Protein AF-A0A520GU95-F1 (afdb_monomer_lite)

Secondary structure (DSSP, 8-state):
--HHHHHHHHHHHHHHTTT-TT-HHHHHHHHHHHHHHGGG---HHHHHHHHHHHHHHHHHIIIII-B---TTS---SS------S-B-

Structure (mmCIF, N/CA/C/O backbone):
data_AF-A0A520GU95-F1
#
_entry.id   AF-A0A520GU95-F1
#
loop_
_atom_site.group_PDB
_atom_site.id
_atom_site.type_symbol
_atom_site.label_atom_id
_atom_site.label_alt_id
_atom_site.label_comp_id
_ato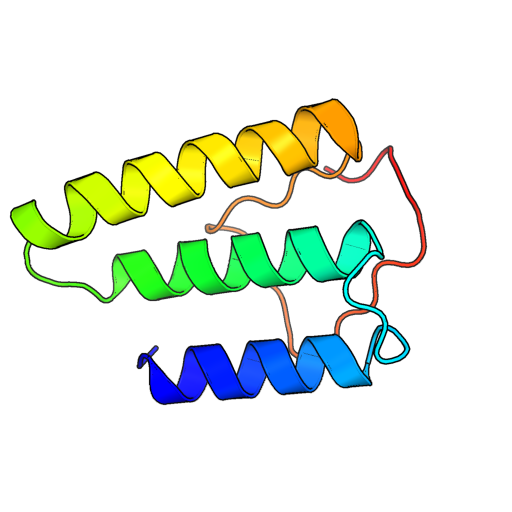m_site.label_asym_id
_atom_site.label_entity_id
_atom_site.label_seq_id
_atom_site.pdbx_PDB_ins_code
_atom_site.Cartn_x
_atom_site.Cartn_y
_atom_site.Cartn_z
_atom_site.occupancy
_atom_site.B_iso_or_equiv
_atom_site.auth_seq_id
_atom_site.auth_comp_id
_atom_site.auth_asym_id
_atom_site.auth_atom_id
_atom_site.pdbx_PDB_model_num
ATOM 1 N N . MET A 1 1 ? -10.350 -6.487 6.793 1.00 89.81 1 MET A N 1
ATOM 2 C CA . MET A 1 1 ? -9.014 -6.990 6.439 1.00 89.81 1 MET A CA 1
ATOM 3 C C . MET A 1 1 ? -8.254 -7.325 7.707 1.00 89.81 1 MET A C 1
ATOM 5 O O . MET A 1 1 ? -7.988 -6.432 8.499 1.00 89.81 1 MET A O 1
ATOM 9 N N . THR A 1 2 ? -7.955 -8.593 7.944 1.00 96.38 2 THR A N 1
ATOM 10 C CA . THR A 1 2 ? -7.130 -9.041 9.072 1.00 96.38 2 THR A CA 1
ATOM 11 C C . THR A 1 2 ? -5.640 -8.951 8.729 1.00 96.38 2 THR A C 1
ATOM 13 O O . THR A 1 2 ? -5.253 -8.804 7.569 1.00 96.38 2 THR A O 1
ATOM 16 N N . PHE A 1 3 ? -4.768 -9.061 9.735 1.00 96.44 3 PHE A N 1
ATOM 17 C CA . PHE A 1 3 ? -3.317 -9.100 9.502 1.00 96.44 3 PHE A CA 1
ATOM 18 C C . PHE A 1 3 ? -2.897 -10.328 8.678 1.00 96.44 3 PHE A C 1
ATOM 20 O O . PHE A 1 3 ? -2.007 -10.249 7.834 1.00 96.44 3 PHE A O 1
ATOM 27 N N . ARG A 1 4 ? -3.560 -11.474 8.893 1.00 97.12 4 ARG A N 1
ATOM 28 C CA . ARG A 1 4 ? -3.303 -12.703 8.130 1.00 97.12 4 ARG A CA 1
ATOM 29 C C . ARG A 1 4 ? -3.687 -12.537 6.660 1.00 97.12 4 ARG A C 1
ATOM 31 O O . ARG A 1 4 ? -2.881 -12.880 5.803 1.00 97.12 4 ARG A O 1
ATOM 38 N N . GLU A 1 5 ? -4.848 -11.944 6.384 1.00 97.25 5 GLU A N 1
ATOM 39 C CA . GLU A 1 5 ? -5.282 -11.614 5.018 1.00 97.25 5 GLU A CA 1
ATOM 40 C C . GLU A 1 5 ? -4.304 -10.666 4.322 1.00 97.25 5 GLU A C 1
ATOM 42 O O . GLU A 1 5 ? -3.943 -10.894 3.173 1.00 97.25 5 GLU A O 1
ATOM 47 N N . MET A 1 6 ? -3.822 -9.637 5.027 1.00 97.56 6 MET A N 1
ATOM 48 C CA . MET A 1 6 ? -2.814 -8.723 4.487 1.00 97.56 6 MET A CA 1
ATOM 49 C C . MET A 1 6 ? -1.542 -9.447 4.069 1.00 97.56 6 MET A C 1
ATOM 51 O O . MET A 1 6 ? -1.083 -9.265 2.945 1.00 97.56 6 MET A O 1
ATOM 55 N N . ARG A 1 7 ? -0.980 -10.282 4.946 1.00 98.00 7 ARG A N 1
ATOM 56 C CA . ARG A 1 7 ? 0.231 -11.041 4.616 1.00 98.00 7 ARG A CA 1
ATOM 57 C C . ARG A 1 7 ? 0.007 -12.001 3.450 1.00 98.00 7 ARG A C 1
ATOM 59 O O . ARG A 1 7 ? 0.891 -12.140 2.613 1.00 98.00 7 ARG A O 1
ATOM 66 N N . ALA A 1 8 ? -1.165 -12.633 3.381 1.00 98.06 8 ALA A N 1
ATOM 67 C CA . ALA A 1 8 ? -1.517 -13.516 2.274 1.00 98.06 8 ALA A CA 1
ATOM 68 C C . ALA A 1 8 ? -1.580 -12.757 0.939 1.00 98.06 8 ALA A C 1
ATOM 70 O O . ALA A 1 8 ? -0.999 -13.220 -0.040 1.00 98.06 8 ALA A O 1
ATOM 71 N N . LEU A 1 9 ? -2.210 -11.575 0.918 1.00 97.75 9 LEU A N 1
ATOM 72 C CA . LEU A 1 9 ? -2.274 -10.721 -0.272 1.00 97.75 9 LEU A CA 1
ATOM 73 C C . LEU A 1 9 ? -0.897 -10.218 -0.696 1.00 97.75 9 LEU A C 1
ATOM 75 O O . LEU A 1 9 ? -0.572 -10.303 -1.871 1.00 97.75 9 LEU A O 1
ATOM 79 N N . ILE A 1 10 ? -0.059 -9.774 0.242 1.00 98.06 10 ILE A N 1
ATOM 80 C CA . ILE A 1 10 ? 1.316 -9.359 -0.077 1.00 98.06 10 ILE A CA 1
ATOM 81 C C . ILE A 1 10 ? 2.109 -10.532 -0.669 1.00 98.06 10 ILE A C 1
ATOM 83 O O . ILE A 1 10 ? 2.833 -10.348 -1.639 1.00 98.06 10 ILE A O 1
ATOM 87 N N . GLY A 1 11 ? 1.957 -11.747 -0.134 1.00 98.12 11 GLY A N 1
ATOM 88 C CA . GLY A 1 11 ? 2.609 -12.933 -0.696 1.00 98.12 11 GLY A CA 1
ATOM 89 C C . GLY A 1 11 ? 2.095 -13.307 -2.092 1.00 98.12 11 GLY A C 1
ATOM 90 O O . GLY A 1 11 ? 2.856 -13.797 -2.921 1.00 98.12 11 GLY A O 1
ATOM 91 N N . GLU A 1 12 ? 0.811 -13.080 -2.369 1.00 98.06 12 GLU A N 1
ATOM 92 C CA . GLU A 1 12 ? 0.227 -13.241 -3.704 1.00 98.06 12 GLU A CA 1
ATOM 93 C C . GLU A 1 12 ? 0.739 -12.177 -4.683 1.00 98.06 12 GLU A C 1
ATOM 95 O O . GLU A 1 12 ? 1.158 -12.530 -5.784 1.00 98.06 12 GLU A O 1
ATOM 100 N N . ASP A 1 13 ? 0.782 -10.912 -4.260 1.00 98.06 13 ASP A N 1
ATOM 101 C CA . ASP A 1 13 ? 1.344 -9.804 -5.035 1.00 98.06 13 ASP A CA 1
ATOM 102 C C . ASP A 1 13 ? 2.845 -10.044 -5.310 1.00 98.06 13 ASP A C 1
ATOM 104 O O . ASP A 1 13 ? 3.303 -9.814 -6.425 1.00 98.06 13 ASP A O 1
ATOM 108 N N . TYR A 1 14 ? 3.600 -10.594 -4.351 1.00 98.25 14 TYR A N 1
ATOM 109 C CA . TYR A 1 14 ? 5.015 -10.952 -4.521 1.00 98.25 14 TYR A CA 1
ATOM 110 C C . TYR A 1 14 ? 5.212 -11.980 -5.633 1.00 98.25 14 TYR A C 1
ATOM 112 O O . TYR A 1 14 ? 5.997 -11.756 -6.552 1.00 98.25 14 TYR A O 1
ATOM 120 N N . ARG A 1 15 ? 4.449 -13.081 -5.597 1.00 98.12 15 ARG A N 1
ATOM 121 C CA . ARG A 1 15 ? 4.514 -14.115 -6.641 1.00 98.12 15 ARG A CA 1
ATOM 122 C C . ARG A 1 15 ? 4.104 -13.576 -8.010 1.00 98.12 15 ARG A C 1
ATOM 124 O O . ARG A 1 15 ? 4.725 -13.936 -9.002 1.00 98.12 15 ARG A O 1
ATOM 131 N N . ALA A 1 16 ? 3.085 -12.716 -8.060 1.00 97.38 16 ALA A N 1
ATOM 132 C CA . ALA A 1 16 ? 2.619 -12.107 -9.304 1.00 97.38 16 ALA A CA 1
ATOM 133 C C . ALA A 1 16 ? 3.646 -11.133 -9.905 1.00 97.38 16 ALA A C 1
ATOM 135 O O . ALA A 1 16 ? 3.793 -11.077 -11.118 1.00 97.38 16 ALA A O 1
ATOM 136 N N . ASN A 1 17 ? 4.397 -10.413 -9.068 1.00 96.19 17 ASN A N 1
ATOM 137 C CA . ASN A 1 17 ? 5.429 -9.466 -9.496 1.00 96.19 17 ASN A CA 1
ATOM 138 C C . ASN A 1 17 ? 6.813 -10.140 -9.600 1.00 96.19 17 ASN A C 1
ATOM 140 O O . ASN A 1 17 ? 7.826 -9.561 -9.219 1.00 96.19 17 ASN A O 1
ATOM 144 N N . GLY A 1 18 ? 6.8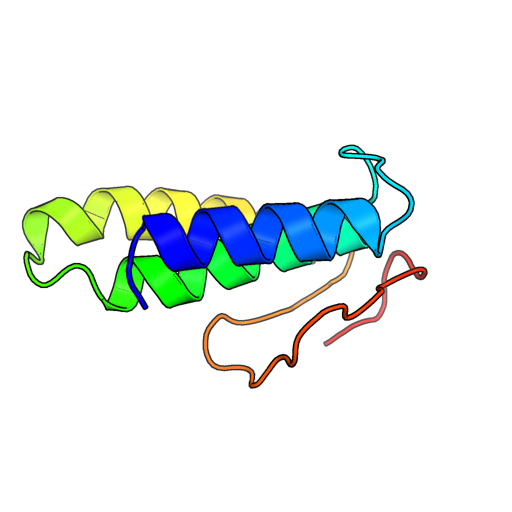66 -11.387 -10.077 1.00 95.06 18 GLY A N 1
ATOM 145 C CA . GLY A 1 18 ? 8.125 -12.078 -10.379 1.00 95.06 18 GLY A CA 1
ATOM 146 C C . GLY A 1 18 ? 8.948 -12.527 -9.167 1.00 95.06 18 GLY A C 1
ATOM 147 O O . GLY A 1 18 ? 10.096 -12.917 -9.340 1.00 95.06 18 GLY A O 1
ATOM 148 N N . SER A 1 19 ? 8.381 -12.515 -7.956 1.00 96.44 19 SER A N 1
ATOM 149 C CA . SER A 1 19 ? 9.078 -12.889 -6.714 1.00 96.44 19 SER A CA 1
ATOM 150 C C . SER A 1 19 ? 10.360 -12.083 -6.472 1.00 96.44 19 SER A C 1
ATOM 152 O O . SER A 1 19 ? 11.359 -12.619 -5.998 1.00 96.44 19 SER A O 1
ATOM 154 N N . ASP A 1 20 ? 10.316 -10.788 -6.781 1.00 94.81 20 ASP A N 1
ATOM 155 C CA . ASP A 1 20 ? 11.411 -9.850 -6.553 1.00 94.81 20 ASP A CA 1
ATOM 156 C C . ASP A 1 20 ? 10.942 -8.695 -5.658 1.00 94.81 20 ASP A C 1
ATOM 158 O O . ASP A 1 20 ? 10.109 -7.865 -6.032 1.00 94.81 20 ASP A O 1
ATOM 162 N N . ALA A 1 21 ? 11.497 -8.643 -4.445 1.00 93.56 21 ALA A N 1
ATOM 163 C CA . ALA A 1 21 ? 11.137 -7.649 -3.440 1.00 93.56 21 ALA A CA 1
ATOM 164 C C . ALA A 1 21 ? 11.680 -6.245 -3.756 1.00 93.56 21 ALA A C 1
ATOM 166 O O . ALA A 1 21 ? 11.258 -5.269 -3.130 1.00 93.56 21 ALA A O 1
ATOM 167 N N . THR A 1 22 ? 12.618 -6.130 -4.698 1.00 94.38 22 THR A N 1
ATOM 168 C CA . THR A 1 22 ? 13.247 -4.860 -5.075 1.00 94.38 22 THR A CA 1
ATOM 169 C C . THR A 1 22 ? 12.410 -4.067 -6.076 1.00 94.38 22 THR A C 1
ATOM 171 O O . THR A 1 22 ? 12.525 -2.838 -6.110 1.00 94.38 22 THR A O 1
ATOM 174 N N . ARG A 1 23 ? 11.505 -4.731 -6.814 1.00 95.81 23 ARG A N 1
ATOM 175 C CA . ARG A 1 23 ? 10.640 -4.101 -7.818 1.00 95.81 23 ARG A CA 1
ATOM 176 C C . ARG A 1 23 ? 9.791 -2.983 -7.217 1.00 95.81 23 ARG A C 1
ATOM 178 O O . ARG A 1 23 ? 9.023 -3.194 -6.275 1.00 95.81 23 ARG A O 1
ATOM 185 N N . ALA A 1 24 ? 9.881 -1.803 -7.826 1.00 96.81 24 ALA A N 1
ATOM 186 C CA . ALA A 1 24 ? 9.137 -0.608 -7.438 1.00 96.81 24 ALA A CA 1
ATOM 187 C C . ALA A 1 24 ? 7.625 -0.870 -7.330 1.00 96.81 24 ALA A C 1
ATOM 189 O O . ALA A 1 24 ? 7.027 -0.607 -6.287 1.00 96.81 24 ALA A O 1
ATOM 190 N N . GLY A 1 25 ? 7.031 -1.481 -8.360 1.00 96.75 25 GLY A N 1
ATOM 191 C CA . GLY A 1 25 ? 5.609 -1.816 -8.396 1.00 96.75 25 GLY A CA 1
ATOM 192 C C . GLY A 1 25 ? 5.157 -2.721 -7.247 1.00 96.75 25 GLY A C 1
ATOM 193 O O . GLY A 1 25 ? 4.177 -2.419 -6.561 1.00 96.75 25 GLY A O 1
ATOM 194 N N . PHE A 1 26 ? 5.916 -3.784 -6.961 1.00 97.88 26 PHE A N 1
ATOM 195 C CA . PHE A 1 26 ? 5.636 -4.668 -5.827 1.00 97.88 26 PHE A CA 1
ATOM 196 C C . PHE A 1 26 ? 5.728 -3.928 -4.488 1.00 97.88 26 PHE A C 1
ATOM 198 O O . PHE A 1 26 ? 4.832 -4.045 -3.648 1.00 97.88 26 PHE A O 1
ATOM 205 N N . ARG A 1 27 ? 6.785 -3.131 -4.284 1.00 97.88 27 ARG A N 1
ATOM 206 C CA . ARG A 1 27 ? 6.955 -2.341 -3.057 1.00 97.88 27 ARG A CA 1
ATOM 207 C C . ARG A 1 27 ? 5.794 -1.368 -2.866 1.00 97.88 27 ARG A C 1
ATOM 209 O O . ARG A 1 27 ? 5.292 -1.245 -1.749 1.00 97.88 27 ARG A O 1
ATOM 216 N N . THR A 1 28 ? 5.308 -0.746 -3.938 1.00 98.31 28 THR A N 1
ATOM 217 C CA . THR A 1 28 ? 4.124 0.119 -3.891 1.00 98.31 28 THR A CA 1
ATOM 218 C C . THR A 1 28 ? 2.856 -0.654 -3.528 1.00 98.31 28 THR A C 1
ATOM 220 O O . THR A 1 28 ? 2.117 -0.210 -2.647 1.00 98.31 28 THR A O 1
ATOM 223 N N . LEU A 1 29 ? 2.624 -1.838 -4.106 1.00 98.31 29 LEU A N 1
ATOM 224 C CA . LEU A 1 29 ? 1.497 -2.700 -3.726 1.00 98.31 29 LEU A CA 1
ATOM 225 C C . LEU A 1 29 ? 1.570 -3.104 -2.252 1.00 98.31 29 LEU A C 1
ATOM 227 O O . LEU A 1 29 ? 0.578 -2.988 -1.536 1.00 98.31 29 LEU A O 1
ATOM 231 N N . MET A 1 30 ? 2.745 -3.500 -1.761 1.00 98.31 30 MET A N 1
ATOM 232 C CA . MET A 1 30 ? 2.956 -3.837 -0.352 1.00 98.31 30 MET A CA 1
ATOM 233 C C . MET A 1 30 ? 2.589 -2.665 0.573 1.00 98.31 30 MET A C 1
ATOM 235 O O . MET A 1 30 ? 1.855 -2.848 1.549 1.00 98.31 30 MET A O 1
ATOM 239 N N . VAL A 1 31 ? 3.056 -1.453 0.252 1.00 98.56 31 VAL A N 1
ATOM 240 C CA . VAL A 1 31 ? 2.732 -0.229 1.005 1.00 98.56 31 VAL A CA 1
ATOM 241 C C . VAL A 1 31 ? 1.236 0.075 0.954 1.00 98.56 31 VAL A C 1
ATOM 243 O O . VAL A 1 31 ? 0.645 0.416 1.983 1.00 98.56 31 VAL A O 1
ATOM 246 N N . TYR A 1 32 ? 0.601 -0.105 -0.204 1.00 98.56 32 TYR A N 1
ATOM 247 C CA . TYR A 1 32 ? -0.842 0.032 -0.365 1.00 98.56 32 TYR A CA 1
ATOM 248 C C . TYR A 1 32 ? -1.609 -0.966 0.519 1.00 98.56 32 TYR A C 1
ATOM 250 O O . TYR A 1 32 ? -2.459 -0.546 1.309 1.00 98.56 32 TYR A O 1
ATOM 258 N N . ARG A 1 33 ? -1.277 -2.269 0.482 1.00 98.38 33 ARG A N 1
ATOM 259 C CA . ARG A 1 33 ? -1.934 -3.299 1.318 1.00 98.38 33 ARG A CA 1
ATOM 260 C C . ARG A 1 33 ? -1.779 -2.996 2.805 1.00 98.38 33 ARG A C 1
ATOM 262 O O . ARG A 1 33 ? -2.747 -3.118 3.557 1.00 98.38 33 ARG A O 1
ATOM 269 N N . PHE A 1 34 ? -0.593 -2.553 3.223 1.00 98.56 34 PHE A N 1
ATOM 270 C CA . PHE A 1 34 ? -0.349 -2.091 4.588 1.00 98.56 34 PHE A CA 1
ATOM 271 C C . PHE A 1 34 ? -1.222 -0.880 4.949 1.00 98.56 34 PHE A C 1
ATOM 273 O O . PHE A 1 34 ? -1.826 -0.841 6.023 1.00 98.56 34 PHE A O 1
ATOM 280 N N . GLY A 1 35 ? -1.341 0.085 4.034 1.00 98.19 35 GLY A N 1
ATOM 281 C CA . GLY A 1 35 ? -2.205 1.256 4.159 1.00 98.19 35 GLY A CA 1
ATOM 282 C C . GLY A 1 35 ? -3.686 0.920 4.337 1.00 98.19 35 GLY A C 1
ATOM 283 O O . GLY A 1 35 ? -4.365 1.554 5.147 1.00 98.19 35 GLY A O 1
ATOM 284 N N . VAL A 1 36 ? -4.178 -0.096 3.627 1.00 98.25 36 VAL A N 1
ATOM 285 C CA . VAL A 1 36 ? -5.550 -0.600 3.773 1.00 98.25 36 VAL A CA 1
ATOM 286 C C . VAL A 1 36 ? -5.718 -1.312 5.116 1.00 98.25 36 VAL A C 1
ATOM 288 O O . VAL A 1 36 ? -6.643 -1.011 5.872 1.00 98.25 36 VAL A O 1
ATOM 291 N N . TRP A 1 37 ? -4.800 -2.216 5.466 1.00 98.38 37 TRP A N 1
ATOM 292 C CA . TRP A 1 37 ? -4.870 -2.965 6.721 1.00 98.38 37 TRP A CA 1
ATOM 293 C C . TRP A 1 37 ? -4.797 -2.064 7.958 1.00 98.38 37 TRP A C 1
ATOM 295 O O . TRP A 1 37 ? -5.576 -2.259 8.887 1.00 98.38 37 TRP A O 1
ATOM 305 N N . ARG A 1 38 ? -3.951 -1.023 7.991 1.00 97.88 38 ARG A N 1
ATOM 306 C CA . ARG A 1 38 ? -3.880 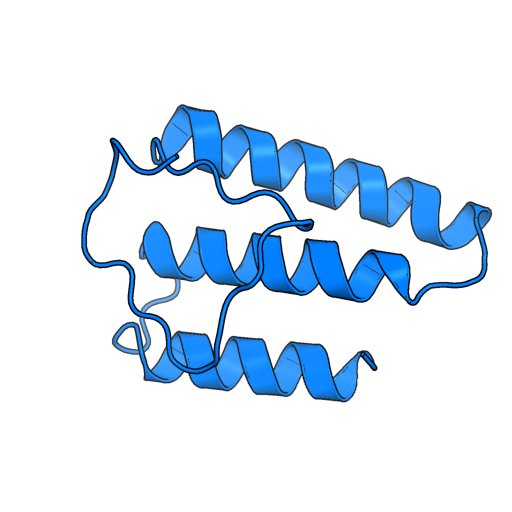-0.133 9.172 1.00 97.88 38 ARG A CA 1
ATOM 307 C C . ARG A 1 38 ? -5.227 0.517 9.514 1.00 97.88 38 ARG A C 1
ATOM 309 O O . ARG A 1 38 ? -5.437 0.911 10.659 1.00 97.88 38 ARG A O 1
ATOM 316 N N . MET A 1 39 ? -6.146 0.636 8.552 1.00 97.62 39 MET A N 1
ATOM 317 C CA . MET A 1 39 ? -7.484 1.183 8.791 1.00 97.62 39 MET A CA 1
ATOM 318 C C . MET A 1 39 ? -8.395 0.214 9.553 1.00 97.62 39 MET A C 1
ATOM 320 O O . MET A 1 39 ? -9.334 0.671 10.199 1.00 97.62 39 MET A O 1
ATOM 324 N N . SER A 1 40 ? -8.097 -1.091 9.563 1.00 96.88 40 SER A N 1
ATOM 325 C CA . SER A 1 40 ? -8.812 -2.069 10.392 1.00 96.88 40 SER A CA 1
ATOM 326 C C . SER A 1 40 ? -8.380 -2.048 11.862 1.00 96.88 40 SER A C 1
ATOM 328 O O . SER A 1 40 ? -9.048 -2.648 12.705 1.00 96.88 40 SER A O 1
ATOM 330 N N . VAL A 1 41 ? -7.267 -1.383 12.196 1.00 97.12 41 VAL A N 1
ATOM 331 C CA . VAL A 1 41 ? -6.804 -1.224 13.581 1.00 97.12 41 VAL A CA 1
ATOM 332 C C . VAL A 1 41 ? -7.722 -0.230 14.297 1.00 97.12 41 VAL A C 1
ATOM 334 O O . VAL A 1 41 ? -7.691 0.971 14.025 1.00 97.12 41 VAL A O 1
ATOM 337 N N . ARG A 1 42 ? -8.557 -0.740 15.214 1.00 95.12 42 ARG A N 1
ATOM 338 C CA . ARG A 1 42 ? -9.579 0.052 15.926 1.00 95.12 42 ARG A CA 1
ATOM 339 C C . ARG A 1 42 ? -8.979 1.076 16.892 1.00 95.12 42 ARG A C 1
ATOM 341 O O . ARG A 1 42 ? -9.472 2.197 16.981 1.00 95.12 42 ARG A O 1
ATOM 348 N N . SER A 1 43 ? -7.910 0.706 17.601 1.00 96.62 43 SER A N 1
ATOM 349 C CA . SER A 1 43 ? -7.250 1.605 18.553 1.00 96.62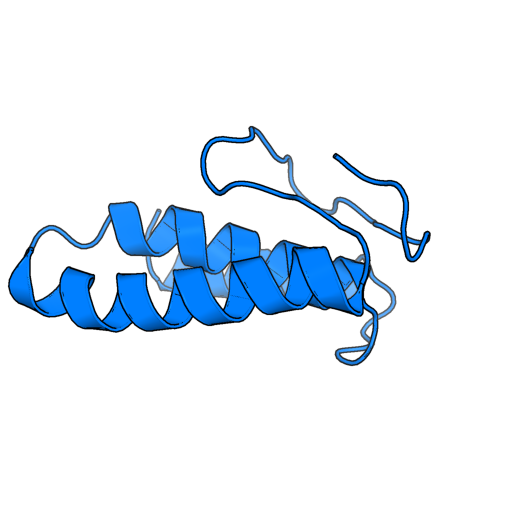 43 SER A CA 1
ATOM 350 C C . SER A 1 43 ? -6.523 2.732 17.821 1.00 96.62 43 SER A C 1
ATOM 352 O O . SER A 1 43 ? -5.579 2.493 17.064 1.00 96.62 43 SER A O 1
ATOM 354 N N . LYS A 1 44 ? -6.937 3.980 18.073 1.00 95.12 44 LYS A N 1
ATOM 355 C CA . LYS A 1 44 ? -6.305 5.170 17.482 1.00 95.12 44 LYS A CA 1
ATOM 356 C C . LYS A 1 44 ? -4.840 5.310 17.907 1.00 95.12 44 LYS A C 1
ATOM 358 O O . LYS A 1 44 ? -4.023 5.700 17.077 1.00 95.12 44 LYS A O 1
ATOM 363 N N . LEU A 1 45 ? -4.514 4.933 19.146 1.00 96.38 45 LEU A N 1
ATOM 364 C CA . LEU A 1 45 ? -3.151 4.980 19.680 1.00 96.38 45 LEU A CA 1
ATOM 365 C C . LEU A 1 45 ? -2.221 4.023 18.932 1.00 96.38 45 LEU A C 1
ATOM 367 O O . LEU A 1 45 ? -1.145 4.429 18.514 1.00 96.38 45 LEU A O 1
ATOM 371 N N . LEU A 1 46 ? -2.666 2.790 18.674 1.00 96.44 46 LEU A N 1
ATOM 372 C CA . LEU A 1 46 ? -1.885 1.820 17.894 1.00 96.44 46 LEU A CA 1
ATOM 373 C C . LEU A 1 46 ? -1.825 2.186 16.407 1.00 96.44 46 LEU A C 1
ATOM 375 O O . LEU A 1 46 ? -0.834 1.926 15.729 1.00 96.44 46 LEU A O 1
ATOM 379 N N . ARG A 1 47 ? -2.876 2.818 15.878 1.00 97.62 47 ARG A N 1
ATOM 380 C CA . ARG A 1 47 ? -2.931 3.234 14.473 1.00 97.62 47 ARG A CA 1
ATOM 381 C C . ARG A 1 47 ? -2.044 4.442 14.167 1.00 97.62 47 ARG A C 1
ATOM 383 O O . ARG A 1 47 ? -1.619 4.587 13.021 1.00 97.62 47 ARG A O 1
ATOM 390 N N . ALA A 1 48 ? -1.774 5.309 15.141 1.00 97.94 48 ALA A N 1
ATOM 391 C CA . ALA A 1 48 ? -0.932 6.491 14.965 1.00 97.94 48 ALA A CA 1
ATOM 392 C C . ALA A 1 48 ? 0.485 6.154 14.445 1.00 97.94 48 ALA A C 1
ATOM 394 O O . ALA A 1 48 ? 0.825 6.631 13.355 1.00 97.94 48 ALA A O 1
ATOM 395 N N . PRO A 1 49 ? 1.281 5.279 15.096 1.00 98.19 49 PRO A N 1
ATOM 396 C CA . PRO A 1 49 ? 2.599 4.909 14.583 1.00 98.19 49 PRO A CA 1
ATOM 397 C C . PRO A 1 49 ? 2.518 4.191 13.228 1.00 98.19 49 PRO A C 1
ATOM 399 O O . PRO A 1 49 ? 3.294 4.497 12.324 1.00 98.19 49 PRO A O 1
ATOM 402 N N . LEU A 1 50 ? 1.525 3.318 13.019 1.00 98.25 50 LEU A N 1
ATOM 403 C CA . LEU A 1 50 ? 1.310 2.653 11.724 1.00 98.25 50 LEU A CA 1
ATOM 404 C C . LEU A 1 50 ? 1.008 3.653 10.602 1.00 98.25 50 LEU A C 1
ATOM 406 O O . LEU A 1 50 ? 1.445 3.485 9.466 1.00 98.25 50 LEU A O 1
ATOM 410 N N . THR A 1 51 ? 0.280 4.723 10.917 1.00 98.31 51 THR A N 1
ATOM 411 C CA . THR A 1 51 ? -0.028 5.794 9.966 1.00 98.31 51 THR A CA 1
ATOM 412 C C . THR A 1 51 ? 1.222 6.588 9.607 1.00 98.31 51 THR A C 1
ATOM 414 O O . THR A 1 51 ? 1.396 6.928 8.439 1.00 98.31 51 THR A O 1
ATOM 417 N N . MET A 1 52 ? 2.116 6.846 10.565 1.00 98.38 52 MET A N 1
ATOM 418 C CA . MET A 1 52 ? 3.407 7.479 10.287 1.00 98.38 52 MET A CA 1
ATOM 419 C C . MET A 1 52 ? 4.260 6.619 9.344 1.00 98.38 52 MET A C 1
ATOM 421 O O . MET A 1 52 ? 4.784 7.139 8.359 1.00 98.38 52 MET A O 1
ATOM 425 N N . ILE A 1 53 ? 4.352 5.310 9.609 1.00 98.50 53 ILE A N 1
ATOM 426 C CA . ILE A 1 53 ? 5.079 4.356 8.756 1.00 98.50 53 ILE A CA 1
ATOM 427 C C . ILE A 1 53 ? 4.490 4.357 7.341 1.00 98.50 53 ILE A C 1
ATOM 429 O O . ILE A 1 53 ? 5.222 4.549 6.372 1.00 98.50 53 ILE A O 1
ATOM 433 N N . TYR A 1 54 ? 3.163 4.231 7.225 1.00 98.56 54 TYR A N 1
ATOM 434 C CA . TYR A 1 54 ? 2.469 4.261 5.936 1.00 98.56 54 TYR A CA 1
ATOM 435 C C . TYR A 1 54 ? 2.753 5.555 5.171 1.00 98.56 54 TYR A C 1
ATOM 437 O O . TYR A 1 54 ? 3.102 5.497 4.000 1.00 98.56 54 TYR A O 1
ATOM 445 N N . ARG A 1 55 ? 2.640 6.723 5.817 1.00 98.50 55 ARG A N 1
ATOM 446 C CA . ARG A 1 55 ? 2.854 8.022 5.159 1.00 98.50 55 ARG A CA 1
ATOM 447 C C . ARG A 1 55 ? 4.271 8.157 4.611 1.00 98.50 55 ARG A C 1
ATOM 449 O O . ARG A 1 55 ? 4.428 8.576 3.470 1.00 98.50 55 ARG A O 1
ATOM 456 N N . ARG A 1 56 ? 5.289 7.775 5.390 1.00 98.62 56 ARG A N 1
ATOM 457 C CA . ARG A 1 56 ? 6.690 7.807 4.934 1.00 98.62 56 ARG A CA 1
ATOM 458 C C . ARG A 1 56 ? 6.914 6.869 3.752 1.00 98.62 56 ARG A C 1
ATOM 460 O O . ARG A 1 56 ? 7.505 7.278 2.758 1.00 98.62 56 ARG A O 1
ATOM 467 N N . ALA A 1 57 ? 6.39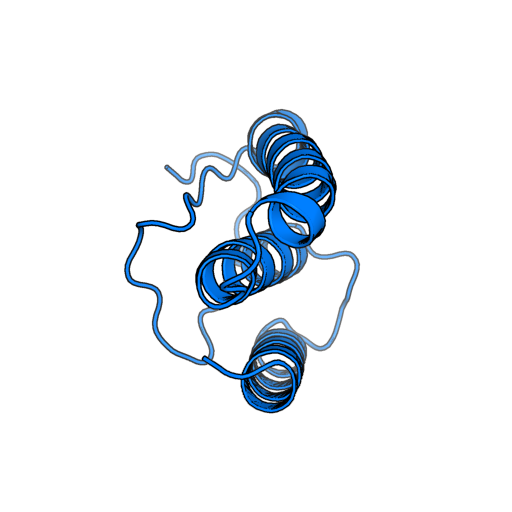7 5.645 3.834 1.00 98.50 57 ALA A N 1
ATOM 468 C CA . ALA A 1 57 ? 6.529 4.667 2.761 1.00 98.50 57 ALA A CA 1
ATOM 469 C C . ALA A 1 57 ? 5.753 5.072 1.492 1.00 98.50 57 ALA A C 1
ATOM 471 O O . ALA A 1 57 ? 6.249 4.888 0.385 1.00 98.50 57 ALA A O 1
ATOM 472 N N . PHE A 1 58 ? 4.572 5.675 1.644 1.00 98.56 58 PHE A N 1
ATOM 473 C CA . PHE A 1 58 ? 3.772 6.205 0.541 1.00 98.56 58 PHE A CA 1
ATOM 474 C C . PHE A 1 58 ? 4.496 7.347 -0.176 1.00 98.56 58 PHE A C 1
ATOM 476 O O . PHE A 1 58 ? 4.635 7.313 -1.394 1.00 98.56 58 PHE A O 1
ATOM 483 N N . VAL A 1 59 ? 5.026 8.319 0.574 1.00 98.50 59 VAL A N 1
ATOM 484 C CA . VAL A 1 59 ? 5.819 9.416 -0.002 1.00 98.50 59 VAL A CA 1
ATOM 485 C C . VAL A 1 59 ? 7.075 8.881 -0.691 1.00 98.50 59 VAL A C 1
ATOM 487 O O . VAL A 1 59 ? 7.425 9.375 -1.756 1.00 98.50 59 VAL A O 1
ATOM 490 N N . HIS A 1 60 ? 7.721 7.848 -0.142 1.00 98.31 60 HIS A N 1
ATOM 491 C CA . HIS A 1 60 ? 8.839 7.185 -0.812 1.00 98.31 60 HIS A CA 1
ATOM 492 C C . HIS A 1 60 ? 8.417 6.571 -2.154 1.00 98.31 60 HIS A C 1
ATOM 494 O O . HIS A 1 60 ? 9.077 6.816 -3.155 1.00 98.31 60 HIS A O 1
ATOM 500 N N . CYS A 1 61 ? 7.298 5.841 -2.209 1.00 98.00 61 CYS A N 1
ATOM 501 C CA . CYS A 1 61 ? 6.790 5.278 -3.466 1.00 98.00 61 CYS A CA 1
ATOM 502 C C . CYS A 1 61 ? 6.489 6.372 -4.499 1.00 98.00 61 CYS A C 1
ATOM 504 O O . CYS A 1 61 ? 6.943 6.286 -5.638 1.00 98.00 61 CYS A O 1
ATOM 506 N N . ARG A 1 62 ? 5.795 7.437 -4.085 1.00 98.00 62 ARG A N 1
ATOM 507 C CA . ARG A 1 62 ? 5.455 8.552 -4.971 1.00 98.00 62 ARG A CA 1
ATOM 508 C C . ARG A 1 62 ? 6.698 9.277 -5.482 1.00 98.00 62 ARG A C 1
ATOM 510 O O . ARG A 1 62 ? 6.815 9.513 -6.674 1.00 98.00 62 ARG A O 1
ATOM 517 N N . ASN A 1 63 ? 7.629 9.625 -4.598 1.00 97.88 63 ASN A N 1
ATOM 518 C CA . ASN A 1 63 ? 8.750 10.492 -4.955 1.00 97.88 63 ASN A CA 1
ATOM 519 C C . ASN A 1 63 ? 9.931 9.731 -5.581 1.00 97.88 63 ASN A C 1
ATOM 521 O O . ASN A 1 63 ? 10.647 10.308 -6.388 1.00 97.88 63 ASN A O 1
ATOM 525 N N . VAL A 1 64 ? 10.165 8.470 -5.196 1.00 97.62 64 VAL A N 1
ATOM 526 C CA . VAL A 1 64 ? 11.315 7.677 -5.675 1.00 97.62 64 VAL A CA 1
ATOM 527 C C . VAL A 1 64 ? 10.923 6.770 -6.834 1.00 97.62 64 VAL A C 1
ATOM 529 O O . VAL A 1 64 ? 11.677 6.658 -7.796 1.00 97.62 64 VAL A O 1
ATOM 532 N N . TYR A 1 65 ? 9.750 6.133 -6.778 1.00 97.25 65 TYR A N 1
ATOM 533 C CA . TYR A 1 65 ? 9.287 5.287 -7.882 1.00 97.25 65 TYR A CA 1
ATOM 534 C C . TYR A 1 65 ? 8.421 6.028 -8.885 1.00 97.25 65 TYR A C 1
ATOM 536 O O . TYR A 1 65 ? 8.204 5.491 -9.962 1.00 97.25 65 TYR A O 1
ATOM 544 N N . GLY A 1 66 ? 7.907 7.215 -8.549 1.00 97.75 66 GLY A N 1
ATOM 545 C CA . GLY A 1 66 ? 6.930 7.907 -9.389 1.00 97.75 66 GLY A CA 1
ATOM 546 C C . GLY A 1 66 ? 5.597 7.159 -9.478 1.00 97.75 66 GLY A C 1
ATOM 547 O O . GLY A 1 66 ? 4.946 7.219 -10.517 1.00 97.75 66 GLY A O 1
ATOM 548 N N . ILE A 1 67 ? 5.231 6.408 -8.429 1.00 98.25 67 ILE A N 1
ATOM 549 C CA . ILE A 1 67 ? 3.984 5.635 -8.356 1.00 98.25 67 ILE A CA 1
ATOM 550 C C . ILE A 1 67 ? 3.171 6.136 -7.162 1.00 98.25 67 ILE A C 1
ATOM 552 O O . ILE A 1 67 ? 3.516 5.878 -6.002 1.00 98.25 67 ILE A O 1
ATOM 556 N N . GLU A 1 68 ? 2.081 6.839 -7.442 1.00 97.94 68 GLU A N 1
ATOM 557 C CA . GLU A 1 68 ? 1.110 7.277 -6.451 1.00 97.94 68 GLU A CA 1
ATOM 558 C C . GLU A 1 68 ? -0.032 6.260 -6.363 1.00 97.94 68 GLU A C 1
ATOM 560 O O . GLU A 1 68 ? -0.846 6.130 -7.263 1.00 97.94 68 GLU A O 1
ATOM 565 N N . LEU A 1 69 ? -0.082 5.494 -5.268 1.00 97.94 69 LEU A N 1
ATOM 566 C CA . LEU A 1 69 ? -1.149 4.516 -5.037 1.00 97.94 69 LEU A CA 1
ATOM 567 C C . LEU A 1 69 ? -1.756 4.712 -3.641 1.00 97.94 69 LEU A C 1
ATOM 569 O O . LEU A 1 69 ? -1.271 4.130 -2.662 1.00 97.94 69 LEU A O 1
ATOM 573 N N . PRO A 1 70 ? -2.780 5.573 -3.498 1.00 97.69 70 PRO A N 1
ATOM 574 C CA . PRO A 1 70 ? -3.356 5.875 -2.196 1.00 97.69 70 PRO A CA 1
ATOM 575 C C . PRO A 1 70 ? -4.138 4.675 -1.648 1.00 97.69 70 PRO A C 1
ATOM 577 O O . PRO A 1 70 ? -4.806 3.955 -2.383 1.00 97.69 70 PRO A O 1
ATOM 580 N N . PHE A 1 71 ? -4.130 4.482 -0.324 1.00 97.50 71 PHE A N 1
ATOM 581 C CA . PHE A 1 71 ? -4.867 3.390 0.341 1.00 97.50 71 PHE A CA 1
ATOM 582 C C . PHE A 1 71 ? -6.395 3.411 0.116 1.00 97.50 71 PHE A C 1
ATOM 584 O O . PHE A 1 71 ? -7.078 2.452 0.465 1.00 97.50 71 PHE A O 1
ATOM 591 N N . THR A 1 72 ? -6.942 4.508 -0.411 1.00 97.62 72 THR A N 1
ATOM 592 C CA . THR A 1 72 ? -8.355 4.662 -0.786 1.00 97.62 72 THR A CA 1
ATOM 593 C C . THR A 1 72 ? -8.669 4.110 -2.176 1.00 97.62 72 THR A C 1
ATOM 595 O O . THR A 1 72 ? -9.841 3.880 -2.477 1.00 97.62 72 THR A O 1
ATOM 598 N N . ALA A 1 73 ? -7.654 3.881 -3.017 1.00 97.69 73 ALA A N 1
ATOM 599 C CA . ALA A 1 73 ? -7.825 3.268 -4.327 1.00 97.69 73 ALA A CA 1
ATOM 600 C C . ALA A 1 73 ? -8.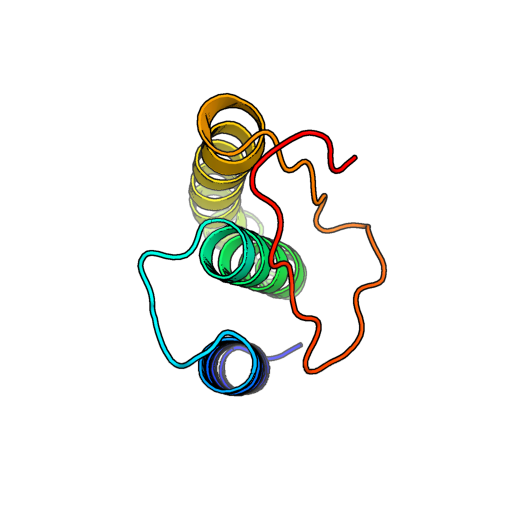357 1.833 -4.192 1.00 97.69 73 ALA A C 1
ATOM 602 O O . ALA A 1 73 ? -8.058 1.123 -3.226 1.00 97.69 73 ALA A O 1
ATOM 603 N N . LYS A 1 74 ? -9.137 1.382 -5.177 1.00 96.75 74 LYS A N 1
ATOM 604 C CA . LYS A 1 74 ? -9.647 0.007 -5.240 1.00 96.75 74 LYS A CA 1
ATOM 605 C C . LYS A 1 74 ? -8.714 -0.835 -6.106 1.00 96.75 74 LYS A C 1
ATOM 607 O O . LYS A 1 74 ? -8.779 -0.762 -7.326 1.00 96.75 74 LYS A O 1
ATOM 612 N N . VAL A 1 75 ? -7.862 -1.640 -5.474 1.00 97.12 75 VAL A N 1
ATOM 613 C CA . VAL A 1 75 ? -6.891 -2.497 -6.169 1.00 97.12 75 VAL A CA 1
ATOM 614 C C . VAL A 1 75 ? -7.267 -3.964 -5.982 1.00 97.12 75 VAL A C 1
ATOM 616 O O . VAL A 1 75 ? -7.347 -4.456 -4.851 1.00 97.12 75 VAL A O 1
ATOM 619 N N . GLY A 1 76 ? -7.470 -4.665 -7.100 1.00 97.06 76 GLY A N 1
ATOM 620 C CA . GLY A 1 76 ? -7.756 -6.102 -7.139 1.00 97.06 76 GLY A CA 1
ATOM 621 C C . GLY A 1 76 ? -6.586 -6.974 -6.671 1.00 97.06 76 GLY A C 1
ATOM 622 O O . GLY A 1 76 ? -5.588 -6.479 -6.152 1.00 97.06 76 GLY A O 1
ATOM 623 N N . ARG A 1 77 ? -6.703 -8.294 -6.833 1.00 97.31 77 ARG A N 1
ATOM 624 C CA . ARG A 1 77 ? -5.651 -9.272 -6.481 1.00 97.31 77 ARG A CA 1
ATOM 625 C C . ARG A 1 77 ? -4.721 -9.518 -7.670 1.00 97.31 77 ARG A C 1
ATOM 627 O O . ARG A 1 77 ? -5.196 -9.465 -8.800 1.00 97.31 77 ARG A O 1
ATOM 634 N N . ARG A 1 78 ? -3.448 -9.859 -7.415 1.00 96.25 78 ARG A N 1
ATOM 635 C CA . ARG A 1 78 ? -2.440 -10.191 -8.453 1.00 96.25 78 ARG A CA 1
ATOM 636 C C . ARG A 1 78 ? -2.252 -9.080 -9.484 1.00 96.25 78 ARG A C 1
ATOM 638 O O . ARG A 1 78 ? -2.028 -9.348 -10.659 1.00 96.25 78 ARG A O 1
ATOM 645 N N . VAL A 1 79 ? -2.377 -7.832 -9.044 1.00 97.19 79 VAL A N 1
ATOM 646 C CA . VAL A 1 79 ? -2.039 -6.693 -9.893 1.00 97.19 79 VAL A CA 1
ATOM 647 C C . VAL A 1 79 ? -0.525 -6.682 -10.066 1.00 97.19 79 VAL A C 1
ATOM 649 O O . VAL A 1 79 ? 0.218 -6.873 -9.101 1.00 97.19 79 VAL A O 1
ATOM 652 N N . VAL A 1 80 ? -0.082 -6.478 -11.299 1.00 97.19 80 VAL A N 1
ATOM 653 C CA . VAL A 1 80 ? 1.333 -6.378 -11.643 1.00 97.19 80 VAL A CA 1
ATOM 654 C C . VAL A 1 80 ? 1.589 -4.967 -12.143 1.00 97.19 80 VAL A C 1
ATOM 656 O O . VAL A 1 80 ? 0.885 -4.479 -13.024 1.00 97.19 80 VAL A O 1
ATOM 659 N N . ILE A 1 81 ? 2.578 -4.308 -11.546 1.00 96.19 81 ILE A N 1
ATOM 660 C CA . ILE A 1 81 ? 3.041 -2.990 -11.972 1.00 96.19 81 ILE A CA 1
ATOM 661 C C . ILE A 1 81 ? 4.472 -3.170 -12.479 1.00 96.19 81 ILE A C 1
ATOM 663 O O . ILE A 1 81 ? 5.412 -3.234 -11.690 1.00 96.19 81 ILE A O 1
ATOM 667 N N . GLU A 1 82 ? 4.614 -3.292 -13.800 1.00 93.31 82 GLU A N 1
ATOM 668 C CA . GLU A 1 82 ? 5.920 -3.459 -14.460 1.00 93.31 82 GLU A CA 1
ATOM 669 C C . GLU A 1 82 ? 6.644 -2.119 -14.664 1.00 93.31 82 GLU A C 1
ATOM 671 O O . GLU A 1 82 ? 7.870 -2.064 -14.640 1.00 93.31 82 GLU A O 1
ATOM 676 N N . HIS A 1 83 ? 5.899 -1.024 -14.845 1.00 89.19 83 HIS A N 1
ATOM 677 C CA . HIS A 1 83 ? 6.487 0.287 -15.119 1.00 89.19 83 HIS A CA 1
ATOM 678 C C . HIS A 1 83 ? 6.932 0.989 -13.835 1.00 89.19 83 HIS A C 1
ATOM 680 O O . HIS A 1 83 ? 6.192 1.063 -12.852 1.00 89.19 83 HIS A O 1
ATOM 686 N N . GLN A 1 84 ? 8.135 1.559 -13.881 1.00 88.06 84 GLN A N 1
ATOM 687 C CA . GLN A 1 84 ? 8.606 2.522 -12.896 1.00 88.06 84 GLN A CA 1
ATOM 688 C C . GLN A 1 84 ? 8.271 3.935 -13.393 1.00 88.06 84 GLN A C 1
ATOM 690 O O . GLN A 1 84 ? 8.750 4.349 -14.445 1.00 88.06 84 GLN A O 1
ATOM 695 N N . GLY A 1 85 ? 7.486 4.677 -12.615 1.00 92.75 85 GLY A N 1
ATOM 696 C CA . GLY A 1 85 ? 7.165 6.082 -12.869 1.00 92.75 85 GLY A CA 1
ATOM 697 C C . GLY A 1 85 ? 5.877 6.323 -13.656 1.00 92.75 85 GLY A C 1
ATOM 698 O O . GLY A 1 85 ? 5.417 5.474 -14.413 1.00 92.75 85 GLY A O 1
ATOM 699 N N . GLY A 1 86 ? 5.299 7.514 -13.466 1.00 93.69 86 GLY A N 1
ATOM 700 C CA . GLY A 1 86 ? 4.156 8.012 -14.240 1.00 93.69 86 GLY A CA 1
ATOM 701 C C . GLY A 1 86 ? 2.803 7.381 -13.900 1.00 93.69 86 GLY A C 1
ATOM 702 O O . GLY A 1 86 ? 1.871 7.514 -14.687 1.00 93.69 86 GLY A O 1
ATOM 703 N N . ILE A 1 87 ? 2.680 6.702 -12.756 1.00 95.44 87 ILE A N 1
ATOM 704 C CA . ILE A 1 87 ? 1.433 6.058 -12.317 1.00 95.44 87 ILE A CA 1
ATOM 705 C C . ILE A 1 87 ? 0.809 6.907 -11.203 1.00 95.44 87 ILE A C 1
ATOM 707 O O . ILE A 1 87 ? 1.472 7.148 -10.191 1.00 95.44 87 ILE A O 1
ATOM 711 N N . VAL A 1 88 ? -0.445 7.342 -11.386 1.00 91.81 88 VAL A N 1
ATOM 712 C CA . VAL A 1 88 ? -1.209 8.208 -10.460 1.00 91.81 88 VAL A CA 1
ATOM 713 C C . VAL A 1 88 ? -2.611 7.661 -10.218 1.00 91.81 88 VAL A C 1
ATOM 715 O O . VAL A 1 88 ? -3.219 7.181 -11.202 1.00 91.81 88 VAL A O 1
#

pLDDT: mean 96.93, std 2.05, range [88.06, 98.62]

Sequence (88 aa):
MTFREMRALIGEDYRANGSDATRAGFRTLMVYRFGVWRMSVRSKLLRAPLTMIYRRAFVHCRNVYGIELPFTAKVGRRVVIEHQGGIV

Radius of gyration: 12.55 Å; chains: 1; bounding box: 23×25×35 Å

Foldseek 3Di:
DEPVVLVVQLVQLCVLQVVDPPDLQSLLVNLLSLQLNLVVPPDPVVSVVSVVVSVVSQVCSCVVQQAHDHNPDDDDGSDYDRHGHDHD